Protein AF-A0A2W2EKW5-F1 (afdb_monomer)

Foldseek 3Di:
DDDDPPPPVVLVVVQVLCVVLVHDSPDDPVNSVVSVVVVVVCVVCVVVVVVVVVVVVVVVVVVVVVVVVVVVVVVVVVVVVVLVVLLVVLLQLVLDAPVCSVVLSVVCVVPVVVSSVSSVPRHRDPPNPPVPPPPDDDDDDDDDDPPQPPVRCCVVPVDPPPDDD

Solvent-accessible surface area (backbone atoms only — not comparable to full-atom values): 10055 Å² total; per-residue (Å²): 141,89,76,81,87,64,65,63,64,57,54,52,50,54,50,52,53,29,54,75,71,71,45,58,94,83,62,48,72,67,55,52,52,51,52,51,51,51,50,49,55,51,58,70,46,42,63,59,53,51,52,51,53,50,52,53,50,50,51,51,50,52,50,51,51,51,52,51,49,53,51,51,53,51,50,53,50,54,52,51,52,50,55,49,51,56,51,53,50,35,39,74,39,31,50,46,56,80,91,47,45,65,64,49,52,62,42,29,79,76,38,49,69,64,41,51,53,52,60,67,69,42,68,69,36,91,59,81,73,64,78,77,71,84,80,81,86,86,85,85,78,97,72,83,75,96,57,76,47,76,65,54,47,45,73,75,66,54,73,80,80,83,76,83,136

Structure (mmCIF, N/CA/C/O backbone):
data_AF-A0A2W2EKW5-F1
#
_entry.id   AF-A0A2W2EKW5-F1
#
loop_
_atom_site.group_PDB
_atom_site.id
_atom_site.type_symbol
_atom_site.label_atom_id
_atom_site.label_alt_id
_atom_site.label_comp_id
_atom_site.label_asym_id
_atom_site.label_entity_id
_atom_site.label_seq_id
_atom_site.pdbx_PDB_ins_code
_atom_site.Cartn_x
_atom_site.Cartn_y
_atom_site.Cartn_z
_atom_site.occupancy
_atom_site.B_iso_or_equiv
_atom_site.auth_seq_id
_atom_site.auth_comp_id
_atom_site.auth_asym_id
_atom_site.auth_atom_id
_atom_site.pdbx_PDB_model_num
ATOM 1 N N . PRO A 1 1 ? -61.454 -16.534 56.388 1.00 42.25 1 PRO A N 1
ATOM 2 C CA . PRO A 1 1 ? -60.251 -17.014 55.675 1.00 42.25 1 PRO A CA 1
ATOM 3 C C . PRO A 1 1 ? -59.702 -15.908 54.760 1.00 42.25 1 PRO A C 1
ATOM 5 O O . PRO A 1 1 ? -60.054 -15.842 53.590 1.00 42.25 1 PRO A O 1
ATOM 8 N N . ASN A 1 2 ? -58.911 -15.001 55.334 1.00 42.44 2 ASN A N 1
ATOM 9 C CA . ASN A 1 2 ? -58.123 -14.016 54.594 1.00 42.44 2 ASN A CA 1
ATOM 10 C C . ASN A 1 2 ? -56.664 -14.425 54.769 1.00 42.44 2 ASN A C 1
ATOM 12 O O . ASN A 1 2 ? -56.048 -14.063 55.764 1.00 42.44 2 ASN A O 1
ATOM 16 N N . THR A 1 3 ? -56.161 -15.255 53.861 1.00 44.16 3 THR A N 1
ATOM 17 C CA . THR A 1 3 ? -54.727 -15.517 53.730 1.00 44.16 3 THR A CA 1
ATOM 18 C C . THR A 1 3 ? -54.184 -14.602 52.649 1.00 44.16 3 THR A C 1
ATOM 20 O O . THR A 1 3 ? -54.764 -14.463 51.569 1.00 44.16 3 THR A O 1
ATOM 23 N N . GLU A 1 4 ? -53.121 -13.915 53.023 1.00 51.19 4 GLU A N 1
ATOM 24 C CA . GLU A 1 4 ? -52.493 -12.798 52.348 1.00 51.19 4 GLU A CA 1
ATOM 25 C C . GLU A 1 4 ? -52.085 -13.153 50.918 1.00 51.19 4 GLU A C 1
ATOM 27 O O . GLU A 1 4 ? -51.305 -14.062 50.667 1.00 51.19 4 GLU A O 1
ATOM 32 N N . LYS A 1 5 ? -52.613 -12.395 49.955 1.00 51.56 5 LYS A N 1
ATOM 33 C CA . LYS A 1 5 ? -52.242 -12.479 48.534 1.00 51.56 5 LYS A CA 1
ATOM 34 C C . LYS A 1 5 ? -51.082 -11.526 48.185 1.00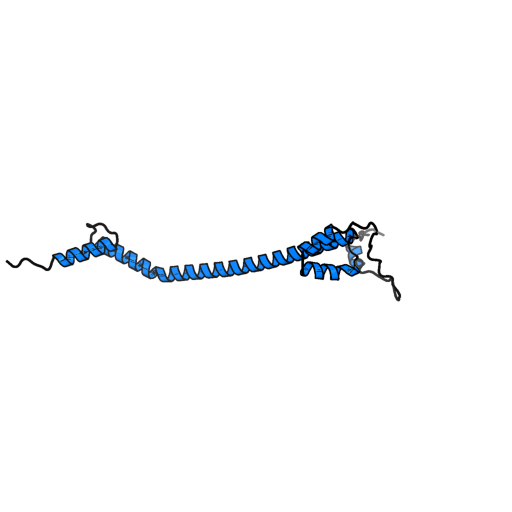 51.56 5 LYS A C 1
ATOM 36 O O . LYS A 1 5 ? -50.875 -11.221 47.017 1.00 51.56 5 LYS A O 1
ATOM 41 N N . GLY A 1 6 ? -50.391 -10.991 49.196 1.00 52.59 6 GLY A N 1
ATOM 42 C CA . GLY A 1 6 ? -49.397 -9.919 49.055 1.00 52.59 6 GLY A CA 1
ATOM 43 C C . GLY A 1 6 ? -47.936 -10.344 49.226 1.00 52.59 6 GLY A C 1
ATOM 44 O O . GLY A 1 6 ? -47.058 -9.646 48.730 1.00 52.59 6 GLY A O 1
ATOM 45 N N . GLU A 1 7 ? -47.655 -11.472 49.885 1.00 51.94 7 GLU A N 1
ATOM 46 C CA . GLU A 1 7 ? -46.269 -11.902 50.148 1.00 51.94 7 GLU A CA 1
ATOM 47 C C . GLU A 1 7 ? -45.594 -12.548 48.927 1.00 51.94 7 GLU A C 1
ATOM 49 O O . GLU A 1 7 ? -44.379 -12.446 48.758 1.00 51.94 7 GLU A O 1
ATOM 54 N N . ASP A 1 8 ? -46.375 -13.144 48.025 1.00 60.41 8 ASP A N 1
ATOM 55 C CA . ASP A 1 8 ? -45.844 -13.934 46.906 1.00 60.41 8 ASP A CA 1
ATOM 56 C C . ASP A 1 8 ? -45.148 -13.061 45.844 1.00 60.41 8 ASP A C 1
ATOM 58 O O . ASP A 1 8 ? -44.089 -13.404 45.324 1.00 60.41 8 ASP A O 1
ATOM 62 N N . THR A 1 9 ? -45.686 -11.867 45.572 1.00 65.56 9 THR A N 1
ATOM 63 C CA . THR A 1 9 ? -45.174 -10.982 44.511 1.00 65.56 9 THR A CA 1
ATOM 64 C C . THR A 1 9 ? -43.840 -10.317 44.847 1.00 65.56 9 THR A C 1
ATOM 66 O O . THR A 1 9 ? -43.055 -10.015 43.948 1.00 65.56 9 THR A O 1
ATOM 69 N N . LEU A 1 10 ? -43.576 -10.063 46.134 1.00 66.12 10 LEU A N 1
ATOM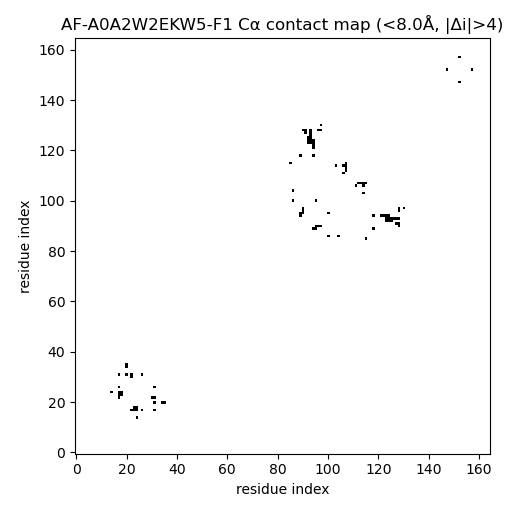 70 C CA . LEU A 1 10 ? -42.312 -9.470 46.587 1.00 66.12 10 LEU A CA 1
ATOM 71 C C . LEU A 1 10 ? -41.190 -10.515 46.599 1.00 66.12 10 LEU A C 1
ATOM 73 O O . LEU A 1 10 ? -40.060 -10.207 46.221 1.00 66.12 10 LEU A O 1
ATOM 77 N N . SER A 1 11 ? -41.521 -11.757 46.955 1.00 68.88 11 SER A N 1
ATOM 78 C CA . SER A 1 11 ? -40.595 -12.891 46.925 1.00 68.88 11 SER A CA 1
ATOM 79 C C . SER A 1 11 ? -40.162 -13.244 45.498 1.00 68.88 11 SER A C 1
ATOM 81 O O . SER A 1 11 ? -38.969 -13.433 45.259 1.00 68.88 11 SER A O 1
ATOM 83 N N . THR A 1 12 ? -41.086 -13.240 44.527 1.00 74.69 12 THR A N 1
ATOM 84 C CA . THR A 1 12 ? -40.747 -13.447 43.105 1.00 74.69 12 THR A CA 1
ATOM 85 C C . THR A 1 12 ? -39.885 -12.322 42.540 1.00 74.69 12 THR A C 1
ATOM 87 O O . THR A 1 12 ? -38.903 -12.590 41.857 1.00 74.69 12 THR A O 1
ATOM 90 N N . LEU A 1 13 ? -40.182 -11.062 42.885 1.00 75.44 13 LEU A N 1
ATOM 91 C CA . LEU A 1 13 ? -39.392 -9.918 42.423 1.00 75.44 13 LEU A CA 1
ATOM 92 C C . LEU A 1 13 ? -37.946 -9.972 42.949 1.00 75.44 13 LEU A C 1
ATOM 94 O O . LEU A 1 13 ? -37.010 -9.637 42.227 1.00 75.44 13 LEU A O 1
ATOM 98 N N . ASN A 1 14 ? -37.749 -10.410 44.195 1.00 79.94 14 ASN A N 1
ATOM 99 C CA . ASN A 1 14 ? -36.419 -10.539 44.793 1.00 79.94 14 ASN A CA 1
ATOM 100 C C . ASN A 1 14 ? -35.621 -11.704 44.159 1.00 79.94 14 ASN A C 1
ATOM 102 O O . ASN A 1 14 ? -34.430 -11.558 43.882 1.00 79.94 14 ASN A O 1
ATOM 106 N N . ALA A 1 15 ? -36.282 -12.823 43.839 1.00 84.56 15 ALA A N 1
ATOM 107 C CA . ALA A 1 15 ? -35.669 -13.928 43.098 1.00 84.56 15 ALA A CA 1
ATOM 108 C C . ALA A 1 15 ? -35.248 -13.516 41.672 1.00 84.56 15 ALA A C 1
ATOM 110 O O . ALA A 1 15 ? -34.122 -13.798 41.258 1.00 84.56 15 ALA A O 1
ATOM 111 N N . ASP A 1 16 ? -36.100 -12.776 40.956 1.00 86.94 16 ASP A N 1
ATOM 112 C CA . ASP A 1 16 ? -35.808 -12.285 39.604 1.00 86.94 16 ASP A CA 1
ATOM 113 C C . ASP A 1 16 ? -34.614 -11.318 39.585 1.00 86.94 16 ASP A C 1
ATOM 115 O O . ASP A 1 16 ? -33.745 -11.412 38.716 1.00 86.94 16 ASP A O 1
ATOM 119 N N . VAL A 1 17 ? -34.525 -10.411 40.566 1.00 87.44 17 VAL A N 1
ATOM 120 C CA . VAL A 1 17 ? -33.389 -9.483 40.701 1.00 87.44 17 VAL A CA 1
ATOM 121 C C . VAL A 1 17 ? -32.088 -10.244 40.969 1.00 87.44 17 VAL A C 1
ATOM 123 O O . VAL A 1 17 ? -31.066 -9.940 40.354 1.00 87.44 17 VAL A O 1
ATOM 126 N N . ARG A 1 18 ? -32.109 -11.265 41.834 1.00 89.25 18 ARG A N 1
ATOM 127 C CA . ARG A 1 18 ? -30.937 -12.118 42.094 1.00 89.25 18 ARG A CA 1
ATOM 128 C C . ARG A 1 18 ? -30.492 -12.877 40.849 1.00 89.25 18 ARG A C 1
ATOM 130 O O . ARG A 1 18 ? -29.308 -12.838 40.518 1.00 89.25 18 ARG A O 1
ATOM 137 N N . ALA A 1 19 ? -31.432 -13.471 40.118 1.00 91.06 19 ALA A N 1
ATOM 138 C CA . ALA A 1 19 ? -31.149 -14.163 38.865 1.00 91.06 19 ALA A CA 1
ATOM 139 C C . ALA A 1 19 ? -30.545 -13.220 37.808 1.00 91.06 19 ALA A C 1
ATOM 141 O O . ALA A 1 19 ? -29.560 -13.571 37.159 1.00 91.06 19 ALA A O 1
ATOM 142 N N . GLN A 1 20 ? -31.071 -11.996 37.675 1.00 89.88 20 GLN A N 1
ATOM 143 C CA . GLN A 1 20 ? -30.525 -10.986 36.759 1.00 89.88 20 GLN A CA 1
ATOM 144 C C . GLN A 1 20 ? -29.120 -10.510 37.148 1.00 89.88 20 GLN A C 1
ATOM 146 O O . GLN A 1 20 ? -28.320 -10.183 36.273 1.00 89.88 20 GLN A O 1
ATOM 151 N N . LEU A 1 21 ? -28.801 -10.492 38.443 1.00 90.19 21 LEU A N 1
ATOM 152 C CA . LEU A 1 21 ? -27.463 -10.181 38.953 1.00 90.19 21 LEU A CA 1
ATOM 153 C C . LEU A 1 21 ? -26.507 -11.388 38.909 1.00 90.19 21 LEU A C 1
ATOM 155 O O . LEU A 1 21 ? -25.333 -11.238 39.245 1.00 90.19 21 LEU A O 1
ATOM 159 N N . GLY A 1 22 ? -26.983 -12.571 38.498 1.00 93.31 22 GLY A N 1
ATOM 160 C CA . GLY A 1 22 ? -26.205 -13.812 38.494 1.00 93.31 22 GLY A CA 1
ATOM 161 C C . GLY A 1 22 ? -25.874 -14.336 39.896 1.00 93.31 22 GLY A C 1
ATOM 162 O O . GLY A 1 22 ? -24.888 -15.053 40.065 1.00 93.31 22 GLY A O 1
ATOM 163 N N . LEU A 1 23 ? -26.659 -13.949 40.904 1.00 93.25 23 LEU A N 1
ATOM 164 C CA . LEU A 1 23 ? -26.503 -14.378 42.291 1.00 93.25 23 LEU A CA 1
ATOM 165 C C . LEU A 1 23 ? -27.261 -15.686 42.551 1.00 93.25 23 LEU A C 1
ATOM 167 O O . LEU A 1 23 ? -28.224 -16.011 41.857 1.00 93.25 23 LEU A O 1
ATOM 171 N N . ALA A 1 24 ? -26.826 -16.432 43.568 1.00 92.31 24 ALA A N 1
ATOM 172 C CA . ALA A 1 24 ? -27.502 -17.652 44.002 1.00 92.31 24 ALA A CA 1
ATOM 173 C C . ALA A 1 24 ? -28.921 -17.365 44.537 1.00 92.31 24 ALA A C 1
ATOM 175 O O . ALA A 1 24 ? -29.200 -16.273 45.040 1.00 92.31 24 ALA A O 1
ATOM 176 N N . GLU A 1 25 ? -29.817 -18.355 44.458 1.00 87.06 25 GLU A N 1
ATOM 177 C CA . GLU A 1 25 ? -31.207 -18.226 44.928 1.00 87.06 25 GLU A CA 1
ATOM 178 C C . GLU A 1 25 ? -31.321 -18.003 46.444 1.00 87.06 25 GLU A C 1
ATOM 180 O O . GLU A 1 25 ? -32.345 -17.514 46.906 1.00 87.06 25 GLU A O 1
ATOM 185 N N . ASP A 1 26 ? -30.289 -18.306 47.225 1.00 87.00 26 ASP A N 1
ATOM 186 C CA . ASP A 1 26 ? -30.213 -18.077 48.671 1.00 87.00 26 ASP A CA 1
ATOM 187 C C . ASP A 1 26 ? -29.346 -16.862 49.049 1.00 87.00 26 ASP A C 1
ATOM 189 O O . ASP A 1 26 ? -29.097 -16.629 50.232 1.00 87.00 26 ASP A O 1
ATOM 193 N N . ALA A 1 27 ? -28.901 -16.069 48.065 1.00 88.56 27 ALA A N 1
ATOM 194 C CA . ALA A 1 27 ? -28.135 -14.854 48.319 1.00 88.56 27 ALA A CA 1
ATOM 195 C C . ALA A 1 27 ? -28.946 -13.858 49.166 1.00 88.56 27 ALA A C 1
ATOM 197 O O . ALA A 1 27 ? -30.113 -13.577 48.880 1.00 88.56 27 ALA A O 1
ATOM 198 N N . ASP A 1 28 ? -28.310 -13.316 50.203 1.00 89.38 28 ASP A N 1
ATOM 199 C CA . ASP A 1 28 ? -28.931 -12.354 51.106 1.00 89.38 28 ASP A CA 1
ATOM 200 C C . ASP A 1 28 ? -28.999 -10.939 50.500 1.00 89.38 28 ASP A C 1
ATOM 202 O O . ASP A 1 28 ? -28.369 -10.616 49.486 1.00 89.38 28 ASP A O 1
ATOM 206 N N . ASP A 1 29 ? -29.773 -10.060 51.139 1.00 87.50 29 ASP A N 1
ATOM 207 C CA . ASP A 1 29 ? -29.927 -8.671 50.690 1.00 87.50 29 ASP A CA 1
ATOM 208 C C . ASP A 1 29 ? -28.582 -7.915 50.677 1.00 87.50 29 ASP A C 1
ATOM 210 O O . ASP A 1 29 ? -28.385 -6.996 49.877 1.00 87.50 29 ASP A O 1
ATOM 214 N N . ALA A 1 30 ? -27.624 -8.315 51.523 1.00 91.31 30 ALA A N 1
ATOM 215 C CA . ALA A 1 30 ? -26.284 -7.737 51.540 1.00 91.31 30 ALA A CA 1
ATOM 216 C C . ALA A 1 30 ? -25.501 -8.084 50.261 1.00 91.31 30 ALA A C 1
ATOM 218 O O . ALA A 1 30 ? -24.867 -7.201 49.675 1.00 91.31 30 ALA A O 1
ATOM 219 N N . ALA A 1 31 ? -25.589 -9.327 49.780 1.00 91.38 31 ALA A N 1
ATOM 220 C CA . ALA A 1 31 ? -25.008 -9.762 48.515 1.00 91.38 31 ALA A CA 1
ATOM 221 C C . ALA A 1 31 ? -25.654 -9.054 47.312 1.00 91.38 31 ALA A C 1
ATOM 223 O O . ALA A 1 31 ? -24.945 -8.622 46.399 1.00 91.38 31 ALA A O 1
ATOM 224 N N . VAL A 1 32 ? -26.978 -8.858 47.333 1.00 90.19 32 VAL A N 1
ATOM 225 C CA . VAL A 1 32 ? -27.705 -8.101 46.295 1.00 90.19 32 VAL A CA 1
ATOM 226 C C . VAL A 1 32 ? -27.241 -6.644 46.242 1.00 90.19 32 VAL A C 1
ATOM 228 O O . VAL A 1 32 ? -26.919 -6.131 45.167 1.00 90.19 32 VAL A O 1
ATOM 231 N N . LEU A 1 33 ? -27.141 -5.974 47.393 1.00 92.44 33 LEU A N 1
ATOM 232 C CA . LEU A 1 33 ? -26.649 -4.595 47.470 1.00 92.44 33 LEU A CA 1
ATOM 233 C C . LEU A 1 33 ? -25.186 -4.476 47.027 1.00 92.44 33 LEU A C 1
ATOM 235 O O . LEU A 1 33 ? -24.837 -3.519 46.334 1.00 92.44 33 LEU A O 1
ATOM 239 N N . ALA A 1 34 ? -24.340 -5.449 47.373 1.00 92.75 34 ALA A N 1
ATOM 240 C CA . ALA A 1 34 ? -22.952 -5.489 46.924 1.00 92.75 34 ALA A CA 1
ATOM 241 C C . ALA A 1 34 ? -22.848 -5.644 45.396 1.00 92.75 34 ALA A C 1
ATOM 243 O O . ALA A 1 34 ? -22.069 -4.931 44.758 1.00 92.75 34 ALA A O 1
ATOM 244 N N . ALA A 1 35 ? -23.666 -6.509 44.788 1.00 92.31 35 ALA A N 1
ATOM 245 C CA . ALA A 1 35 ? -23.714 -6.683 43.337 1.00 92.31 35 ALA A CA 1
ATOM 246 C C . ALA A 1 35 ? -24.212 -5.417 42.620 1.00 92.31 35 ALA A C 1
ATOM 248 O O . ALA A 1 35 ? -23.605 -4.985 41.638 1.00 92.31 35 ALA A O 1
ATOM 249 N N . LEU A 1 36 ? -25.255 -4.763 43.145 1.00 92.38 36 LEU A N 1
ATOM 250 C CA . LEU A 1 36 ? -25.749 -3.483 42.626 1.00 92.38 36 LEU A CA 1
ATOM 251 C C . LEU A 1 36 ? -24.703 -2.367 42.743 1.00 92.38 36 LEU A C 1
ATOM 253 O O . LEU A 1 36 ? -24.525 -1.589 41.805 1.00 92.38 36 LEU A O 1
ATOM 257 N N . ALA A 1 37 ? -23.974 -2.299 43.861 1.00 93.62 37 ALA A N 1
ATOM 258 C CA . ALA A 1 37 ? -22.868 -1.359 44.033 1.00 93.62 37 ALA A CA 1
ATOM 259 C C . ALA A 1 37 ? -21.734 -1.621 43.025 1.00 93.62 37 ALA A C 1
ATOM 261 O O . ALA A 1 37 ? -21.185 -0.675 42.450 1.00 93.62 37 ALA A O 1
ATOM 262 N N . GLY A 1 38 ? -21.428 -2.893 42.750 1.00 91.44 38 GLY A N 1
ATOM 263 C CA . GLY A 1 38 ? -20.492 -3.300 41.702 1.00 91.44 38 GLY A CA 1
ATOM 264 C C . GLY A 1 38 ? -20.941 -2.851 40.310 1.00 91.44 38 GLY A C 1
ATOM 265 O O . GLY A 1 38 ? -20.164 -2.231 39.581 1.00 91.44 38 GLY A O 1
ATOM 266 N N . LEU A 1 39 ? -22.215 -3.072 39.971 1.00 91.81 39 LEU A N 1
ATOM 267 C CA . LEU A 1 39 ? -22.800 -2.657 38.693 1.00 91.81 39 LEU A CA 1
ATOM 268 C C . LEU A 1 39 ? -22.780 -1.136 38.522 1.00 91.81 39 LEU A C 1
ATOM 270 O O . LEU A 1 39 ? -22.407 -0.637 37.462 1.00 91.81 39 LEU A O 1
ATOM 274 N N . LYS A 1 40 ? -23.129 -0.393 39.579 1.00 92.44 40 LYS A N 1
ATOM 275 C CA . LYS A 1 40 ? -23.063 1.071 39.594 1.00 92.44 40 LYS A CA 1
ATOM 276 C C . LYS A 1 40 ? -21.636 1.560 39.352 1.00 92.44 40 LYS A C 1
ATOM 278 O O . LYS A 1 40 ? -21.422 2.390 38.477 1.00 92.44 40 LYS A O 1
ATOM 283 N N . THR A 1 41 ? -20.660 0.990 40.056 1.00 92.12 41 THR A N 1
ATOM 284 C CA . THR A 1 41 ? -19.239 1.324 39.872 1.00 92.12 41 THR A CA 1
ATOM 285 C C . THR A 1 41 ? -18.782 1.045 38.435 1.00 92.12 41 THR A C 1
ATOM 287 O O . THR A 1 41 ? -18.072 1.845 37.825 1.00 92.12 41 THR A O 1
ATOM 290 N N . GLN A 1 42 ? -19.214 -0.075 37.851 1.00 85.81 42 GLN A N 1
ATOM 291 C CA . GLN A 1 42 ? -18.888 -0.425 36.470 1.00 85.81 42 GLN A CA 1
ATOM 292 C C . GLN A 1 42 ? -19.551 0.521 35.459 1.00 85.81 42 GLN A C 1
ATOM 294 O O . GLN A 1 42 ? -18.902 0.915 34.488 1.00 85.81 42 GLN A O 1
ATOM 299 N N . ALA A 1 43 ? -20.807 0.905 35.696 1.00 89.81 43 ALA A N 1
ATOM 300 C CA . ALA A 1 43 ? -21.545 1.852 34.869 1.00 89.81 43 ALA A CA 1
ATOM 301 C C . ALA A 1 43 ? -20.923 3.255 34.915 1.00 89.81 43 ALA A C 1
ATOM 303 O O . ALA A 1 43 ? -20.783 3.891 33.875 1.00 89.81 43 ALA A O 1
ATOM 304 N N . GLU A 1 44 ? -20.475 3.710 36.085 1.00 91.56 44 GLU A N 1
ATOM 305 C CA . GLU A 1 44 ? -19.774 4.990 36.247 1.00 91.56 44 GLU A CA 1
ATOM 306 C C . GLU A 1 44 ? -18.401 4.990 35.553 1.00 91.56 44 GLU A C 1
ATOM 308 O O . GLU A 1 44 ? -17.989 6.001 34.986 1.00 91.56 44 GLU A O 1
ATOM 313 N N . ALA A 1 45 ? -17.708 3.847 35.519 1.00 88.00 45 ALA A N 1
ATOM 314 C CA . ALA A 1 45 ? -16.430 3.703 34.821 1.00 88.00 45 ALA A CA 1
ATOM 315 C C . ALA A 1 45 ? -16.566 3.496 33.296 1.00 88.00 45 ALA A C 1
ATOM 317 O O . ALA A 1 45 ? -15.591 3.682 32.561 1.00 88.00 45 ALA A O 1
ATOM 318 N N . ALA A 1 46 ? -17.737 3.086 32.797 1.00 87.38 46 ALA A N 1
ATOM 319 C CA . ALA A 1 46 ? -17.933 2.735 31.390 1.00 87.38 46 ALA A CA 1
ATOM 320 C C . ALA A 1 46 ? -17.678 3.904 30.412 1.00 87.38 46 ALA A C 1
ATOM 322 O O . ALA A 1 46 ? -16.948 3.683 29.444 1.00 87.38 46 ALA A O 1
ATOM 323 N N . PRO A 1 47 ? -18.159 5.145 30.648 1.00 87.50 47 PRO A N 1
ATOM 324 C CA . PRO A 1 47 ? -17.882 6.278 29.763 1.00 87.50 47 PRO A CA 1
ATOM 325 C C . PRO A 1 47 ? -16.385 6.555 29.597 1.00 87.50 47 PRO A C 1
ATOM 327 O O . PRO A 1 47 ? -15.916 6.762 28.480 1.00 87.50 47 PRO A O 1
ATOM 330 N N . ALA A 1 48 ? -15.617 6.491 30.690 1.00 88.19 48 ALA A N 1
ATOM 331 C CA . ALA A 1 48 ? -14.171 6.697 30.657 1.00 88.19 48 ALA A CA 1
ATOM 332 C C . ALA A 1 48 ? -13.453 5.587 29.871 1.00 88.19 48 ALA A C 1
ATOM 334 O O . ALA A 1 48 ? -12.552 5.872 29.085 1.00 88.19 48 ALA A O 1
ATOM 335 N N . LYS A 1 49 ? -13.883 4.327 30.025 1.00 87.06 49 LYS A N 1
ATOM 336 C CA . LYS A 1 49 ? -13.340 3.194 29.256 1.00 87.06 49 LYS A CA 1
ATOM 337 C C . LYS A 1 49 ? -13.641 3.313 27.762 1.00 87.06 49 LYS A C 1
ATOM 339 O O . LYS A 1 49 ? -12.760 3.052 26.949 1.00 87.06 49 LYS A O 1
ATOM 344 N N . VAL A 1 50 ? -14.856 3.727 27.402 1.00 88.50 50 VAL A N 1
ATOM 345 C CA . VAL A 1 50 ? -15.246 3.944 26.000 1.00 88.50 50 VAL A CA 1
ATOM 346 C C . VAL A 1 50 ? -14.450 5.098 25.391 1.00 88.50 50 VAL A C 1
ATOM 348 O O . VAL A 1 50 ? -13.928 4.955 24.289 1.00 88.50 50 VAL A O 1
ATOM 351 N N . ALA A 1 51 ? -14.285 6.207 26.117 1.00 89.38 51 ALA A N 1
ATOM 352 C CA . ALA A 1 51 ? -13.477 7.337 25.664 1.00 89.38 51 ALA A CA 1
ATOM 353 C C . ALA A 1 51 ? -11.999 6.955 25.469 1.00 89.38 51 ALA A C 1
ATOM 355 O O . ALA A 1 51 ? -11.407 7.295 24.447 1.00 89.38 51 ALA A O 1
ATOM 356 N N . ALA A 1 52 ? -11.417 6.197 26.404 1.00 89.31 52 ALA A N 1
ATOM 357 C CA . ALA A 1 52 ? -10.046 5.704 26.285 1.00 89.31 52 ALA A CA 1
ATOM 358 C C . ALA A 1 52 ? -9.872 4.750 25.090 1.00 89.31 52 ALA A C 1
ATOM 360 O O . ALA A 1 52 ? -8.898 4.859 24.350 1.00 89.31 52 ALA A O 1
ATOM 361 N N . ALA A 1 53 ? -10.832 3.848 24.861 1.00 87.50 53 ALA A N 1
ATOM 362 C CA . ALA A 1 53 ? -10.810 2.943 23.714 1.00 87.50 53 ALA A CA 1
ATOM 363 C C . ALA A 1 53 ? -10.951 3.689 22.376 1.00 87.50 53 ALA A C 1
ATOM 365 O O . ALA A 1 53 ? -10.289 3.331 21.400 1.00 87.50 53 ALA A O 1
ATOM 366 N N . ALA A 1 54 ? -11.781 4.735 22.327 1.00 90.25 54 ALA A N 1
ATOM 367 C CA . ALA A 1 54 ? -11.911 5.593 21.154 1.00 90.25 54 ALA A CA 1
ATOM 368 C C . ALA A 1 54 ? -10.600 6.339 20.860 1.00 90.25 54 ALA A C 1
ATOM 370 O O . ALA A 1 54 ? -10.109 6.269 19.737 1.00 90.25 54 ALA A O 1
ATOM 371 N N . ALA A 1 55 ? -9.982 6.948 21.878 1.00 91.31 55 ALA A N 1
ATOM 372 C CA . ALA A 1 55 ? -8.699 7.636 21.735 1.00 91.31 55 ALA A CA 1
ATOM 373 C C . ALA A 1 55 ? -7.586 6.695 21.239 1.00 91.31 55 ALA A C 1
ATOM 375 O O . ALA A 1 55 ? -6.893 7.021 20.279 1.00 91.31 55 ALA A O 1
ATOM 376 N N . ALA A 1 56 ? -7.471 5.496 21.823 1.00 92.19 56 ALA A N 1
ATOM 377 C CA . ALA A 1 56 ? -6.511 4.486 21.372 1.00 92.19 56 ALA A CA 1
ATOM 378 C C . ALA A 1 56 ? -6.781 4.027 19.926 1.00 92.19 56 ALA A C 1
ATOM 380 O O . ALA A 1 56 ? -5.854 3.801 19.150 1.00 92.19 56 ALA A O 1
ATOM 381 N N . SER A 1 57 ? -8.055 3.912 19.539 1.00 90.44 57 SER A N 1
ATOM 382 C CA . SER A 1 57 ? -8.431 3.562 18.164 1.00 90.44 57 SER A CA 1
ATOM 383 C C . SER A 1 57 ? -8.050 4.658 17.170 1.00 90.44 57 SER A C 1
ATOM 385 O O . SER A 1 57 ? -7.634 4.352 16.053 1.00 90.44 57 SER A O 1
ATOM 387 N N . ASP A 1 58 ? -8.193 5.925 17.548 1.00 94.31 58 ASP A N 1
ATOM 388 C CA . ASP A 1 58 ? -7.844 7.051 16.685 1.00 94.31 58 ASP A CA 1
ATOM 389 C C . ASP A 1 58 ? -6.326 7.222 16.555 1.00 94.31 58 ASP A C 1
ATOM 391 O O . ASP A 1 58 ? -5.840 7.458 15.448 1.00 94.31 58 ASP A O 1
ATOM 395 N N . GLU A 1 59 ? -5.569 6.985 17.628 1.00 93.75 59 GLU A N 1
ATOM 396 C CA . GLU A 1 59 ? -4.106 6.894 17.575 1.00 93.75 59 GLU A CA 1
ATOM 397 C C . GLU A 1 59 ? -3.652 5.762 16.642 1.00 93.75 59 GLU A C 1
ATOM 399 O O . GLU A 1 59 ? -2.819 5.976 15.761 1.00 93.75 59 GLU A O 1
ATOM 404 N N . MET A 1 60 ? -4.271 4.579 16.742 1.00 94.75 60 MET A N 1
ATOM 405 C CA . MET A 1 60 ? -3.956 3.457 15.855 1.00 94.75 60 MET A CA 1
ATOM 406 C C . MET A 1 60 ? -4.248 3.784 14.384 1.00 94.75 60 ME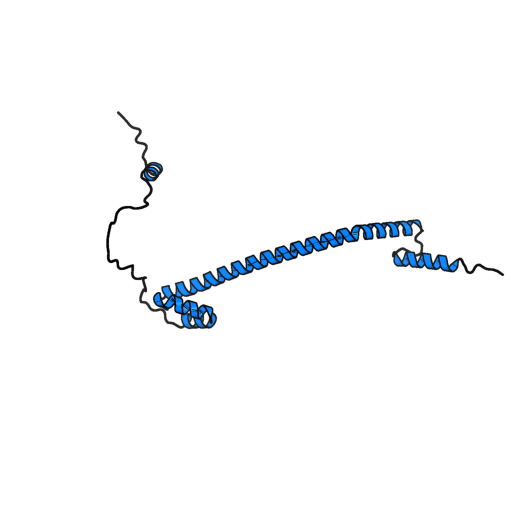T A C 1
ATOM 408 O O . MET A 1 60 ? -3.461 3.437 13.506 1.00 94.75 60 MET A O 1
ATOM 412 N N . LYS A 1 61 ? -5.356 4.474 14.085 1.00 93.38 61 LYS A N 1
ATOM 413 C CA . LYS A 1 61 ? -5.662 4.919 12.714 1.00 93.38 61 LYS A CA 1
ATOM 414 C C . LYS A 1 61 ? -4.651 5.943 12.206 1.00 93.38 61 LYS A C 1
ATOM 416 O O . LYS A 1 61 ? -4.255 5.858 11.045 1.00 93.38 61 LYS A O 1
ATOM 421 N N . ALA A 1 62 ? -4.249 6.896 13.047 1.00 95.00 62 ALA A N 1
ATOM 422 C CA . ALA A 1 62 ? -3.242 7.890 12.690 1.00 95.00 62 ALA A CA 1
ATOM 423 C C . ALA A 1 62 ? -1.906 7.213 12.353 1.00 95.00 62 ALA A C 1
ATOM 425 O O . ALA A 1 62 ? -1.306 7.508 11.320 1.00 95.00 62 ALA A O 1
ATOM 426 N N . GLU A 1 63 ? -1.503 6.236 13.163 1.00 94.88 63 GLU A N 1
ATOM 427 C CA . GLU A 1 63 ? -0.277 5.471 12.957 1.00 94.88 63 GLU A CA 1
ATOM 428 C C . GLU A 1 63 ? -0.336 4.593 11.698 1.00 94.88 63 GLU A C 1
ATOM 430 O O . GLU A 1 63 ? 0.608 4.569 10.909 1.00 94.88 63 GLU A O 1
ATOM 435 N N . ILE A 1 64 ? -1.473 3.936 11.436 1.00 95.50 64 ILE A N 1
ATOM 436 C CA . ILE A 1 64 ? -1.702 3.212 10.174 1.00 95.50 64 ILE A CA 1
ATOM 437 C C . ILE A 1 64 ? -1.585 4.163 8.979 1.00 95.50 64 ILE A C 1
ATOM 439 O O . ILE A 1 64 ? -0.973 3.805 7.970 1.00 95.50 64 ILE A O 1
ATOM 443 N N . GLY A 1 65 ? -2.152 5.368 9.080 1.00 95.56 65 GLY A N 1
ATOM 444 C CA . GLY A 1 65 ? -2.044 6.397 8.048 1.00 95.56 65 GLY A CA 1
ATOM 445 C C . GLY A 1 65 ? -0.592 6.799 7.787 1.00 95.56 65 GLY A C 1
ATOM 446 O O . GLY A 1 65 ? -0.157 6.794 6.635 1.00 95.56 65 GLY A O 1
ATOM 447 N N . ARG A 1 66 ? 0.173 7.063 8.854 1.00 96.75 66 ARG A N 1
ATOM 448 C CA . ARG A 1 66 ? 1.602 7.400 8.789 1.00 96.75 66 ARG A CA 1
ATOM 449 C C . ARG A 1 66 ? 2.413 6.293 8.112 1.00 96.75 66 ARG A C 1
ATOM 451 O O . ARG A 1 66 ? 3.074 6.548 7.109 1.00 96.75 66 ARG A O 1
ATOM 458 N N . LEU A 1 67 ? 2.305 5.058 8.607 1.00 96.00 67 LEU A N 1
ATOM 459 C CA . LEU A 1 67 ? 3.031 3.901 8.071 1.00 96.00 67 LEU A CA 1
ATOM 460 C C . LEU A 1 67 ? 2.658 3.599 6.615 1.00 96.00 67 LEU A C 1
ATOM 462 O O . LEU A 1 67 ? 3.511 3.210 5.820 1.00 96.00 67 LEU A O 1
ATOM 466 N N . SER A 1 68 ? 1.391 3.792 6.245 1.00 93.25 68 SER A N 1
ATOM 467 C CA . SER A 1 68 ? 0.948 3.621 4.857 1.00 93.25 68 SER A CA 1
ATOM 468 C C . SER A 1 68 ? 1.569 4.667 3.929 1.00 93.25 68 SER A C 1
ATOM 470 O O . SER A 1 68 ? 1.940 4.330 2.805 1.00 93.25 68 SER A O 1
ATOM 472 N N . GLY A 1 69 ? 1.711 5.911 4.399 1.00 94.88 69 GLY A N 1
ATOM 473 C CA . GLY A 1 69 ? 2.411 6.977 3.682 1.00 94.88 69 GLY A CA 1
ATOM 474 C C . GLY A 1 69 ? 3.887 6.646 3.461 1.00 94.88 69 GLY A C 1
ATOM 475 O O . GLY A 1 69 ? 4.345 6.625 2.321 1.00 94.88 69 GLY A O 1
ATOM 476 N N . GLU A 1 70 ? 4.600 6.272 4.524 1.00 95.00 70 GLU A N 1
ATOM 477 C CA . GLU A 1 70 ? 6.014 5.876 4.441 1.00 95.00 70 GLU A CA 1
ATOM 478 C C . GLU A 1 70 ? 6.223 4.680 3.506 1.00 95.00 70 GLU A C 1
ATOM 480 O O . GLU A 1 70 ? 7.144 4.662 2.689 1.00 95.00 70 GLU A O 1
ATOM 485 N N . LEU A 1 71 ? 5.331 3.687 3.557 1.00 93.88 71 LEU A N 1
ATOM 486 C CA . LEU A 1 71 ? 5.398 2.542 2.655 1.00 93.88 71 LEU A CA 1
ATOM 487 C C . LEU A 1 71 ? 5.191 2.950 1.189 1.00 93.88 71 LEU A C 1
ATOM 489 O O . LEU A 1 71 ? 5.831 2.381 0.301 1.00 93.88 71 LEU A O 1
ATOM 493 N N . ALA A 1 72 ? 4.304 3.910 0.917 1.00 94.69 72 ALA A N 1
ATOM 494 C CA . ALA A 1 72 ? 4.095 4.431 -0.430 1.00 94.69 72 ALA A CA 1
ATOM 495 C C . ALA A 1 72 ? 5.343 5.164 -0.948 1.00 94.69 72 ALA A C 1
ATOM 497 O O . ALA A 1 72 ? 5.750 4.927 -2.086 1.00 94.69 72 ALA A O 1
ATOM 498 N N . GLU A 1 73 ? 5.988 5.977 -0.109 1.00 93.88 73 GLU A N 1
ATOM 499 C CA . GLU A 1 73 ? 7.239 6.670 -0.440 1.00 93.88 73 GLU A CA 1
ATOM 500 C C . GLU A 1 73 ? 8.380 5.687 -0.724 1.00 93.88 73 GLU A C 1
ATOM 502 O O . GLU A 1 73 ? 9.035 5.779 -1.765 1.00 93.88 73 GLU A O 1
ATOM 507 N N . ILE A 1 74 ? 8.568 4.681 0.138 1.00 93.94 74 ILE A N 1
ATOM 508 C CA . ILE A 1 74 ? 9.578 3.630 -0.054 1.00 93.94 74 ILE A CA 1
ATOM 509 C C . ILE A 1 74 ? 9.338 2.884 -1.368 1.00 93.94 74 ILE A C 1
ATOM 511 O O . ILE A 1 74 ? 10.274 2.646 -2.133 1.00 93.94 74 ILE A O 1
ATOM 515 N N . ARG A 1 75 ? 8.083 2.525 -1.667 1.00 93.94 75 ARG A N 1
ATOM 516 C CA . ARG A 1 75 ? 7.739 1.838 -2.920 1.00 93.94 75 ARG A CA 1
ATOM 517 C C . ARG A 1 75 ? 7.990 2.713 -4.143 1.00 93.94 75 ARG A C 1
ATOM 519 O O . ARG A 1 75 ? 8.485 2.200 -5.143 1.00 93.94 75 ARG A O 1
ATOM 526 N N . ALA A 1 76 ? 7.683 4.006 -4.070 1.00 94.25 76 ALA A N 1
ATOM 527 C CA . ALA A 1 76 ? 7.965 4.945 -5.149 1.00 94.25 76 ALA A CA 1
ATOM 528 C C . ALA A 1 76 ? 9.477 5.086 -5.388 1.00 94.25 76 ALA A C 1
ATOM 530 O O . ALA A 1 76 ? 9.919 5.000 -6.535 1.00 94.25 76 ALA A O 1
ATOM 531 N N . SER A 1 77 ? 10.273 5.210 -4.318 1.00 93.50 77 SER A N 1
ATOM 532 C CA . SER A 1 77 ? 11.738 5.238 -4.411 1.00 93.50 77 SER A CA 1
ATOM 533 C C . SER A 1 77 ? 12.281 3.953 -5.034 1.00 93.50 77 SER A C 1
ATOM 535 O O . SER A 1 77 ? 13.024 4.006 -6.009 1.00 93.50 77 SER A O 1
ATOM 537 N N . ALA A 1 78 ? 11.847 2.788 -4.545 1.00 95.06 78 ALA A N 1
ATOM 538 C CA . ALA A 1 78 ? 12.297 1.499 -5.063 1.00 95.06 78 ALA A CA 1
ATOM 539 C C . ALA A 1 78 ? 11.929 1.302 -6.545 1.00 95.06 78 ALA A C 1
ATOM 541 O O . ALA A 1 78 ? 12.711 0.739 -7.317 1.00 95.06 78 ALA A O 1
ATOM 542 N N . ALA A 1 79 ? 10.756 1.784 -6.971 1.00 93.44 79 ALA A N 1
ATOM 543 C CA . ALA A 1 79 ? 10.350 1.758 -8.373 1.00 93.44 79 ALA A CA 1
ATOM 544 C C . ALA A 1 79 ? 11.231 2.672 -9.244 1.00 93.44 79 ALA A C 1
ATOM 546 O O . ALA A 1 79 ? 11.634 2.265 -10.338 1.00 93.44 79 ALA A O 1
ATOM 547 N N . ALA A 1 80 ? 11.573 3.869 -8.756 1.00 95.19 80 ALA A N 1
ATOM 548 C CA . ALA A 1 80 ? 12.482 4.786 -9.440 1.00 95.19 80 ALA A CA 1
ATOM 549 C C . ALA A 1 80 ? 13.898 4.199 -9.567 1.00 95.19 80 ALA A C 1
ATOM 551 O O . ALA A 1 80 ? 14.472 4.216 -10.659 1.00 95.19 80 ALA A O 1
ATOM 552 N N . ASP A 1 81 ? 14.422 3.600 -8.496 1.00 96.56 81 ASP A N 1
ATOM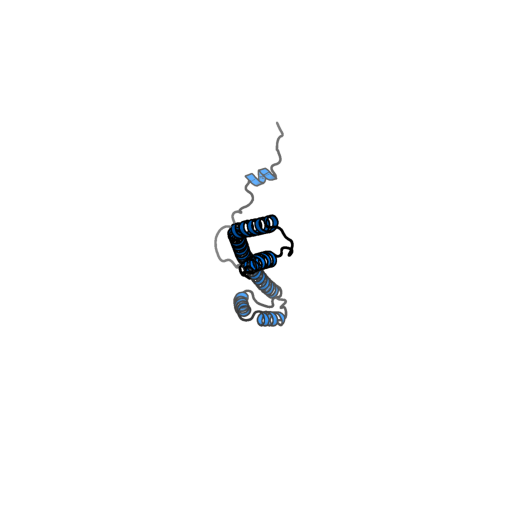 553 C CA . ASP A 1 81 ? 15.730 2.937 -8.488 1.00 96.56 81 ASP A CA 1
ATOM 554 C C . ASP A 1 81 ? 15.767 1.749 -9.451 1.00 96.56 81 ASP A C 1
ATOM 556 O O . ASP A 1 81 ? 16.713 1.592 -10.226 1.00 96.56 81 ASP A O 1
ATOM 560 N N . THR A 1 82 ? 14.701 0.947 -9.471 1.00 96.88 82 THR A N 1
ATOM 561 C CA . THR A 1 82 ? 14.561 -0.180 -10.402 1.00 96.88 82 THR A CA 1
ATOM 562 C C . THR A 1 82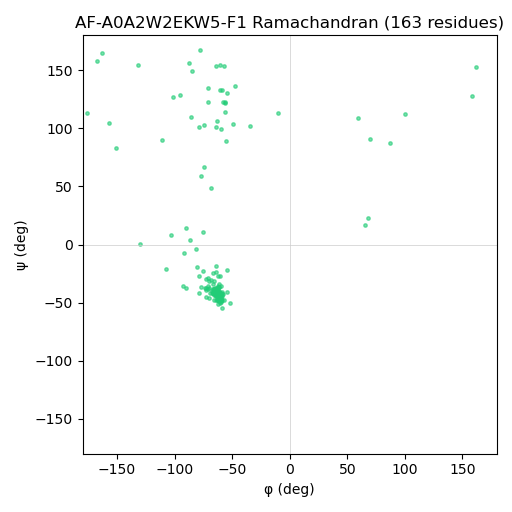 ? 14.553 0.305 -11.851 1.00 96.88 82 THR A C 1
ATOM 564 O O . THR A 1 82 ? 15.314 -0.206 -12.676 1.00 96.88 82 THR A O 1
ATOM 567 N N . LYS A 1 83 ? 13.749 1.332 -12.165 1.00 97.19 83 LYS A N 1
ATOM 568 C CA . LYS A 1 83 ? 13.711 1.952 -13.498 1.00 97.19 83 LYS A CA 1
ATOM 569 C C . LYS A 1 83 ? 15.102 2.449 -13.899 1.00 97.19 83 LYS A C 1
ATOM 571 O O . LYS A 1 83 ? 15.578 2.137 -14.991 1.00 97.19 83 LYS A O 1
ATOM 576 N N . LYS A 1 84 ? 15.783 3.172 -13.006 1.00 97.25 84 LYS A N 1
ATOM 577 C CA . LYS A 1 84 ? 17.139 3.680 -13.239 1.00 97.25 84 LYS A CA 1
ATOM 578 C C . LYS A 1 84 ? 18.124 2.546 -13.526 1.00 97.25 84 LYS A C 1
ATOM 580 O O . LYS A 1 84 ? 18.847 2.622 -14.516 1.00 97.25 84 LYS A O 1
ATOM 585 N N . ALA A 1 85 ? 18.121 1.487 -12.716 1.00 97.25 85 ALA A N 1
ATOM 586 C CA . ALA A 1 85 ? 19.016 0.344 -12.876 1.00 97.25 85 ALA A CA 1
ATOM 587 C C . ALA A 1 85 ? 18.815 -0.379 -14.219 1.00 97.25 85 ALA A C 1
ATOM 589 O O . ALA A 1 85 ? 19.793 -0.740 -14.877 1.00 97.25 85 ALA A O 1
ATOM 590 N N . ILE A 1 86 ? 17.562 -0.546 -14.661 1.00 97.50 86 ILE A N 1
ATOM 591 C CA . ILE A 1 86 ? 17.233 -1.139 -15.967 1.00 97.50 86 ILE A CA 1
ATOM 592 C C . ILE A 1 86 ? 17.855 -0.319 -17.104 1.00 97.50 86 ILE A C 1
ATOM 594 O O . ILE A 1 86 ? 18.514 -0.881 -17.983 1.00 97.50 86 ILE A O 1
ATOM 598 N N . PHE A 1 87 ? 17.685 1.005 -17.080 1.00 97.56 87 PHE A N 1
ATOM 599 C CA . PHE A 1 87 ? 18.195 1.874 -18.140 1.00 97.56 87 PHE A CA 1
ATOM 600 C C . PHE A 1 87 ? 19.711 2.044 -18.112 1.00 97.56 87 PHE A C 1
ATOM 602 O O . PHE A 1 87 ? 20.333 2.045 -19.173 1.00 97.56 87 PHE A O 1
ATOM 609 N N . ASP A 1 88 ? 20.318 2.128 -16.929 1.00 96.06 88 ASP A N 1
ATOM 610 C CA . ASP A 1 88 ? 21.775 2.194 -16.792 1.00 96.06 88 ASP A CA 1
ATOM 611 C C . ASP A 1 88 ? 22.430 0.917 -17.334 1.00 96.06 88 ASP A C 1
ATOM 613 O O . ASP A 1 88 ? 23.406 0.993 -18.082 1.00 96.06 88 ASP A O 1
ATOM 617 N N . LYS A 1 89 ? 21.841 -0.254 -17.052 1.00 95.44 89 LYS A N 1
ATOM 618 C CA . LYS A 1 89 ? 22.285 -1.528 -17.627 1.00 95.44 89 LYS A CA 1
ATOM 619 C C . LYS A 1 89 ? 22.120 -1.556 -19.148 1.00 95.44 89 LYS A C 1
ATOM 621 O O . LYS A 1 89 ? 23.057 -1.914 -19.854 1.00 95.44 89 LYS A O 1
ATOM 626 N N . ALA A 1 90 ? 20.957 -1.156 -19.665 1.00 95.25 90 ALA A N 1
ATOM 627 C CA . ALA A 1 90 ? 20.699 -1.145 -21.106 1.00 95.25 90 ALA A CA 1
ATOM 628 C C . ALA A 1 90 ? 21.649 -0.205 -21.872 1.00 95.25 90 ALA A C 1
ATOM 630 O O . ALA A 1 90 ? 22.074 -0.537 -22.978 1.00 95.25 90 ALA A O 1
ATOM 631 N N . LEU A 1 91 ? 22.009 0.941 -21.284 1.00 95.19 91 LEU A N 1
ATOM 632 C CA . LEU A 1 91 ? 23.010 1.860 -21.832 1.00 95.19 91 LEU A CA 1
ATOM 633 C C . LEU A 1 91 ? 24.422 1.280 -21.763 1.00 95.19 91 LEU A C 1
ATOM 635 O O . LEU A 1 91 ? 25.146 1.335 -22.753 1.00 95.19 91 LEU A O 1
ATOM 639 N N . GLY A 1 92 ? 24.805 0.705 -20.620 1.00 93.25 92 GLY A N 1
ATOM 640 C CA . GLY A 1 92 ? 26.123 0.093 -20.440 1.00 93.25 92 GLY A CA 1
ATOM 641 C C . GLY A 1 92 ? 26.373 -1.078 -21.394 1.00 93.25 92 GLY A C 1
ATOM 642 O O . GLY A 1 92 ? 27.486 -1.258 -21.875 1.00 93.25 92 GLY A O 1
ATOM 643 N N . GLU A 1 93 ? 25.326 -1.834 -21.724 1.00 93.50 93 GLU A N 1
ATOM 644 C CA . GLU A 1 93 ? 25.372 -2.941 -22.688 1.00 93.50 93 GLU A CA 1
ATOM 645 C C . GLU A 1 93 ? 25.155 -2.496 -24.151 1.00 93.50 93 GLU A C 1
ATOM 647 O O . GLU A 1 93 ? 25.056 -3.336 -25.048 1.00 93.50 93 GLU A O 1
ATOM 652 N N . GLY A 1 94 ? 25.031 -1.188 -24.407 1.00 93.81 94 GLY A N 1
ATOM 653 C CA . GLY A 1 94 ? 24.837 -0.635 -25.751 1.00 93.81 94 GLY A CA 1
ATOM 654 C C . GLY A 1 94 ? 23.507 -1.018 -26.411 1.00 93.81 94 GLY A C 1
ATOM 655 O O . GLY A 1 94 ? 23.363 -0.886 -27.625 1.00 93.81 94 GLY A O 1
ATOM 656 N N . ARG A 1 95 ? 22.522 -1.502 -25.641 1.00 94.44 95 ARG A N 1
ATOM 657 C CA . ARG A 1 95 ? 21.197 -1.895 -26.161 1.00 94.44 95 ARG A CA 1
ATOM 658 C C . ARG A 1 95 ? 20.360 -0.690 -26.574 1.00 94.44 95 ARG A C 1
ATOM 660 O O . ARG A 1 95 ? 19.517 -0.789 -27.460 1.00 94.44 95 ARG A O 1
ATOM 667 N N . ILE A 1 96 ? 20.585 0.449 -25.928 1.00 95.25 96 ILE A N 1
ATOM 668 C CA . ILE A 1 96 ? 19.975 1.730 -26.283 1.00 95.25 96 ILE A CA 1
ATOM 669 C C . ILE A 1 96 ? 21.046 2.814 -26.353 1.00 95.25 96 ILE A C 1
ATOM 671 O O . ILE A 1 96 ? 22.078 2.727 -25.693 1.00 95.25 96 ILE A O 1
ATOM 675 N N . LYS A 1 97 ? 20.792 3.865 -27.135 1.00 93.62 97 LYS A N 1
ATOM 676 C CA . LYS A 1 97 ? 21.65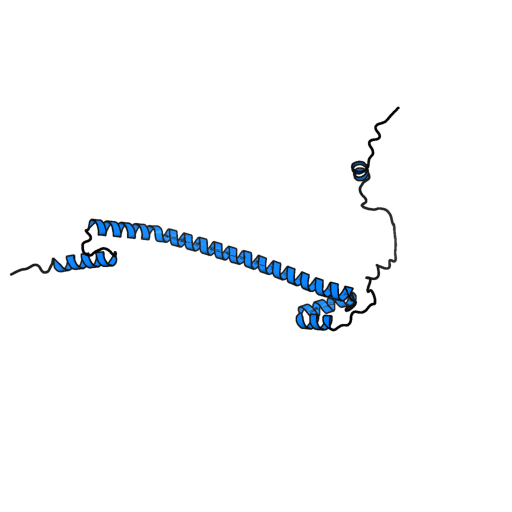1 5.054 -27.177 1.00 93.62 97 LYS A CA 1
ATOM 677 C C . LYS A 1 97 ? 21.263 6.018 -26.060 1.00 93.62 97 LYS A C 1
ATOM 679 O O . LYS A 1 97 ? 20.083 6.155 -25.744 1.00 93.62 97 LYS A O 1
ATOM 684 N N . GLY A 1 98 ? 22.235 6.772 -25.540 1.00 93.81 98 GLY A N 1
ATOM 685 C CA . GLY A 1 98 ? 21.986 7.821 -24.540 1.00 93.81 98 GLY A CA 1
ATOM 686 C C . GLY A 1 98 ? 20.942 8.850 -24.986 1.00 93.81 98 GLY A C 1
ATOM 687 O O . GLY A 1 98 ? 20.058 9.198 -24.209 1.00 93.81 98 GLY A O 1
ATOM 688 N N . ALA A 1 99 ? 20.981 9.258 -26.260 1.00 95.00 99 ALA A N 1
ATOM 689 C CA . ALA A 1 99 ? 20.017 10.196 -26.845 1.00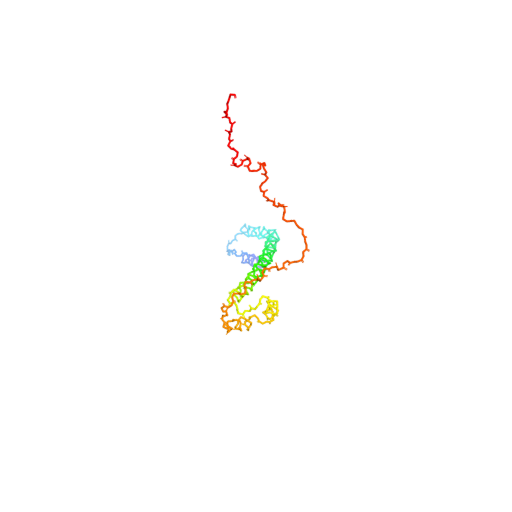 95.00 99 ALA A CA 1
ATOM 690 C C . ALA A 1 99 ? 18.569 9.669 -26.846 1.00 95.00 99 ALA A C 1
ATOM 692 O O . ALA A 1 99 ? 17.628 10.456 -26.772 1.00 95.00 99 ALA A O 1
ATOM 693 N N . ASP A 1 100 ? 18.387 8.346 -26.873 1.00 96.00 100 ASP A N 1
ATOM 694 C CA . ASP A 1 100 ? 17.068 7.713 -26.915 1.00 96.00 100 ASP A CA 1
ATOM 695 C C . ASP A 1 100 ? 16.524 7.393 -25.513 1.00 96.00 100 ASP A C 1
ATOM 697 O O . ASP A 1 100 ? 15.362 6.998 -25.390 1.00 96.00 100 ASP A O 1
ATOM 701 N N . ARG A 1 101 ? 17.328 7.568 -24.447 1.00 95.88 101 ARG A N 1
ATOM 702 C CA . ARG A 1 101 ? 16.978 7.167 -23.071 1.00 95.88 101 ARG A CA 1
ATOM 703 C C . ARG A 1 101 ? 15.616 7.709 -22.649 1.00 95.88 101 ARG A C 1
ATOM 705 O O . ARG A 1 101 ? 14.767 6.936 -22.221 1.00 95.88 101 ARG A O 1
ATOM 712 N N . LYS A 1 102 ? 15.377 9.010 -22.839 1.00 97.31 102 LYS A N 1
ATOM 713 C CA . LYS A 1 102 ? 14.106 9.640 -22.459 1.00 97.31 102 LYS A CA 1
ATOM 714 C C . LYS A 1 102 ? 12.904 9.014 -23.178 1.00 97.31 102 LYS A C 1
ATOM 716 O O . LYS A 1 102 ? 11.888 8.744 -22.550 1.00 97.31 102 LYS A O 1
ATOM 721 N N . SER A 1 103 ? 13.026 8.737 -24.477 1.00 97.88 103 SER A N 1
ATOM 722 C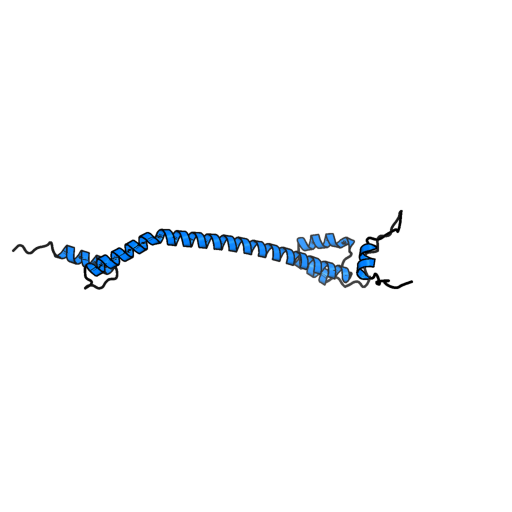 CA . SER A 1 103 ? 11.953 8.103 -25.258 1.00 97.88 103 SER A CA 1
ATOM 723 C C . SER A 1 103 ? 11.625 6.702 -24.733 1.00 97.88 103 SER A C 1
ATOM 725 O O . SER A 1 103 ? 10.460 6.303 -24.696 1.00 97.88 103 SER A O 1
ATOM 727 N N . TRP A 1 104 ? 12.639 5.958 -24.284 1.00 97.75 104 TRP A N 1
ATOM 728 C CA . TRP A 1 104 ? 12.444 4.657 -23.653 1.00 97.75 104 TRP A CA 1
ATOM 729 C C . TRP A 1 104 ? 11.857 4.746 -22.244 1.00 97.75 104 TRP A C 1
ATOM 731 O O . TRP A 1 104 ? 10.982 3.950 -21.914 1.00 97.75 104 TRP A O 1
ATOM 741 N N . GLU A 1 105 ? 12.276 5.719 -21.437 1.00 97.56 105 GLU A N 1
ATOM 742 C CA . GLU A 1 105 ? 11.674 5.988 -20.128 1.00 97.56 105 GLU A CA 1
ATOM 743 C C . GLU A 1 105 ? 10.182 6.328 -20.266 1.00 97.56 105 GLU A C 1
ATOM 745 O O . GLU A 1 105 ? 9.363 5.746 -19.559 1.00 97.56 105 GLU A O 1
ATOM 750 N N . ASP A 1 106 ? 9.816 7.155 -21.251 1.00 98.06 106 ASP A N 1
ATOM 751 C CA . ASP A 1 106 ? 8.421 7.501 -21.557 1.00 98.06 106 ASP A CA 1
ATOM 752 C C . ASP A 1 106 ? 7.612 6.284 -22.077 1.00 98.06 106 ASP A C 1
ATOM 754 O O . ASP A 1 106 ? 6.379 6.256 -22.012 1.00 98.06 106 ASP A O 1
ATOM 758 N N . ARG A 1 107 ? 8.265 5.262 -22.653 1.00 97.69 107 ARG A N 1
ATOM 759 C CA . ARG A 1 107 ? 7.622 3.978 -23.015 1.00 97.69 107 ARG A CA 1
ATOM 760 C C . ARG A 1 107 ? 7.449 3.080 -21.796 1.00 97.69 107 ARG A C 1
ATOM 762 O O . ARG A 1 107 ? 6.377 2.505 -21.634 1.00 97.69 107 ARG A O 1
ATOM 769 N N . TYR A 1 108 ? 8.458 3.020 -20.931 1.00 97.75 108 TYR A N 1
ATOM 770 C CA . TYR A 1 108 ? 8.410 2.264 -19.684 1.00 97.75 108 TYR A CA 1
ATOM 771 C C . TYR A 1 108 ? 7.287 2.760 -18.772 1.00 97.75 108 TYR A C 1
ATOM 773 O O . TYR A 1 108 ? 6.526 1.948 -18.261 1.00 97.75 108 TYR A O 1
ATOM 781 N N . ASP A 1 109 ? 7.110 4.079 -18.653 1.00 96.62 109 ASP A N 1
ATOM 782 C CA . ASP A 1 109 ? 6.036 4.660 -17.834 1.00 96.62 109 ASP A CA 1
ATOM 783 C C . ASP A 1 109 ? 4.629 4.314 -18.352 1.00 96.62 109 ASP A C 1
ATOM 785 O O . ASP A 1 109 ? 3.670 4.306 -17.584 1.00 96.62 109 ASP A O 1
ATOM 789 N N . ARG A 1 110 ? 4.493 3.993 -19.647 1.00 97.94 110 ARG A N 1
ATOM 790 C CA . ARG A 1 110 ? 3.226 3.553 -20.258 1.00 97.94 110 ARG A CA 1
ATOM 791 C C . ARG A 1 110 ? 3.026 2.040 -20.208 1.00 97.94 110 ARG A C 1
ATOM 793 O O . ARG A 1 110 ? 1.895 1.586 -20.073 1.00 97.94 110 ARG A O 1
ATOM 800 N N . ALA A 1 111 ? 4.097 1.270 -20.383 1.00 97.31 111 ALA A N 1
ATOM 801 C CA . ALA A 1 111 ? 4.065 -0.187 -20.457 1.00 97.31 111 ALA A CA 1
ATOM 802 C C . ALA A 1 111 ? 5.394 -0.770 -19.937 1.00 97.31 111 ALA A C 1
ATOM 804 O O . ALA A 1 111 ? 6.286 -1.073 -20.743 1.00 97.31 111 ALA A O 1
ATOM 805 N N . PRO A 1 112 ? 5.558 -0.920 -18.609 1.00 96.62 112 PRO A N 1
ATOM 806 C CA . PRO A 1 112 ? 6.843 -1.287 -18.017 1.00 96.62 112 PRO A CA 1
ATOM 807 C C . PRO A 1 112 ? 7.270 -2.701 -18.418 1.00 96.62 112 PRO A C 1
ATOM 809 O O . PRO A 1 112 ? 8.385 -2.882 -18.898 1.00 96.62 112 PRO A O 1
ATOM 812 N N . GLU A 1 113 ? 6.370 -3.682 -18.320 1.00 97.25 113 GLU A N 1
ATOM 813 C CA . GLU A 1 113 ? 6.657 -5.089 -18.635 1.00 97.25 113 GLU A CA 1
ATOM 814 C C . GLU A 1 113 ? 7.080 -5.276 -20.098 1.00 97.25 113 GLU A C 1
ATOM 816 O O . GLU A 1 113 ? 8.152 -5.812 -20.376 1.00 97.25 113 GLU A O 1
ATOM 821 N N . VAL A 1 114 ? 6.292 -4.730 -21.031 1.00 98.12 114 VAL A N 1
ATOM 822 C CA . VAL A 1 114 ? 6.577 -4.787 -22.474 1.00 98.12 114 VAL A CA 1
ATOM 823 C C . VAL A 1 114 ? 7.895 -4.086 -22.800 1.00 98.12 114 VAL A C 1
ATOM 825 O O . VAL A 1 114 ? 8.684 -4.568 -23.609 1.00 98.12 114 VAL A O 1
ATOM 828 N N . THR A 1 115 ? 8.168 -2.944 -22.166 1.00 97.81 115 THR A N 1
ATOM 829 C CA . THR A 1 115 ? 9.415 -2.211 -22.408 1.00 97.81 115 THR A CA 1
ATOM 830 C C . THR A 1 115 ? 10.626 -2.998 -21.915 1.00 97.81 115 THR A C 1
ATOM 832 O O . THR A 1 115 ? 11.629 -3.064 -22.623 1.00 97.81 115 THR A O 1
ATOM 835 N N . VAL A 1 116 ? 10.536 -3.633 -20.742 1.00 97.62 116 VAL A N 1
ATOM 836 C CA . VAL A 1 116 ? 11.603 -4.495 -20.213 1.00 97.62 116 VAL A CA 1
ATOM 837 C C . VAL A 1 116 ? 11.839 -5.697 -21.122 1.00 97.62 116 VAL A C 1
ATOM 839 O O . VAL A 1 116 ? 12.993 -6.002 -21.413 1.00 97.62 116 VAL A O 1
ATOM 842 N N . GLU A 1 117 ? 10.784 -6.339 -21.623 1.00 97.62 117 GLU A N 1
ATOM 843 C CA . GLU A 1 117 ? 10.895 -7.457 -22.568 1.00 97.62 117 GLU A CA 1
ATOM 844 C C . GLU A 1 117 ? 11.585 -7.034 -23.873 1.00 97.62 117 GLU A C 1
ATOM 846 O O . GLU A 1 117 ? 12.520 -7.692 -24.335 1.00 97.62 117 GLU A O 1
ATOM 851 N N . ILE A 1 118 ? 11.198 -5.885 -24.436 1.00 97.62 118 ILE A N 1
ATOM 852 C CA . ILE A 1 118 ? 11.834 -5.354 -25.644 1.00 97.62 118 ILE A CA 1
ATOM 853 C C . ILE A 1 118 ? 13.315 -5.061 -25.379 1.00 97.62 118 ILE A C 1
ATOM 855 O O . ILE A 1 118 ? 14.163 -5.511 -26.148 1.00 97.62 118 ILE A O 1
ATOM 859 N N . LEU A 1 119 ? 13.652 -4.374 -24.282 1.00 95.94 119 LEU A N 1
ATOM 860 C CA . LEU A 1 119 ? 15.048 -4.119 -23.901 1.00 95.94 119 LEU A CA 1
ATOM 861 C C . LEU A 1 119 ? 15.831 -5.422 -23.690 1.00 95.94 119 LEU A C 1
ATOM 863 O O . LEU A 1 119 ? 17.011 -5.495 -24.039 1.00 95.94 119 LEU A O 1
ATOM 867 N N . ALA A 1 120 ? 15.189 -6.460 -23.151 1.00 95.81 120 ALA A N 1
ATOM 868 C CA . ALA A 1 120 ? 15.783 -7.779 -22.980 1.00 95.81 120 ALA A CA 1
ATOM 869 C C . ALA A 1 120 ? 16.104 -8.451 -24.328 1.00 95.81 120 ALA A C 1
ATOM 871 O O . ALA A 1 120 ? 17.152 -9.088 -24.441 1.00 95.81 120 ALA A O 1
ATOM 872 N N . SER A 1 121 ? 15.238 -8.269 -25.333 1.00 96.69 121 SER A N 1
ATOM 873 C CA . SER A 1 121 ? 15.360 -8.859 -26.676 1.00 96.69 121 SER A CA 1
ATOM 874 C C . SER A 1 121 ? 16.412 -8.197 -27.574 1.00 96.69 121 SER A C 1
ATOM 876 O O . SER A 1 121 ? 16.903 -8.823 -28.514 1.00 96.69 121 SER A O 1
ATOM 878 N N . ILE A 1 122 ? 16.775 -6.938 -27.302 1.00 94.88 122 ILE A N 1
ATOM 879 C CA . ILE A 1 122 ? 17.791 -6.226 -28.081 1.00 94.88 122 ILE A CA 1
ATOM 880 C C . ILE A 1 122 ? 19.166 -6.822 -27.766 1.00 94.88 122 ILE A C 1
ATOM 882 O O . ILE A 1 122 ? 19.605 -6.831 -26.614 1.00 94.88 122 ILE A O 1
ATOM 886 N N . ALA A 1 123 ? 19.856 -7.299 -28.804 1.00 92.56 123 ALA A N 1
ATOM 887 C CA . ALA A 1 123 ? 21.211 -7.816 -28.674 1.00 92.56 123 ALA A CA 1
ATOM 888 C C . ALA A 1 123 ? 22.153 -6.726 -28.118 1.00 92.56 123 ALA A C 1
ATOM 890 O O . ALA A 1 123 ? 22.129 -5.600 -28.628 1.00 92.56 123 ALA A O 1
ATOM 891 N N . PRO A 1 124 ? 22.998 -7.039 -27.115 1.00 92.44 124 PRO A N 1
ATOM 892 C CA . PRO A 1 124 ? 24.044 -6.128 -26.667 1.00 92.44 124 PRO A CA 1
ATOM 893 C C . PRO A 1 124 ? 24.920 -5.712 -27.848 1.00 92.44 124 PRO A C 1
ATOM 895 O O . PRO A 1 124 ? 25.373 -6.567 -28.614 1.00 92.44 124 PRO A O 1
ATOM 898 N N . GLN A 1 125 ? 25.161 -4.413 -28.010 1.00 84.06 125 GLN A N 1
ATOM 899 C CA . GLN A 1 125 ? 26.073 -3.925 -29.040 1.00 84.06 125 GLN A CA 1
ATOM 900 C C . GLN A 1 125 ? 27.414 -3.584 -28.405 1.00 84.06 125 GLN A C 1
ATOM 902 O O . GLN A 1 125 ? 27.497 -2.819 -27.452 1.00 84.06 125 GLN A O 1
ATOM 907 N N . THR A 1 126 ? 28.491 -4.138 -28.958 1.00 62.81 126 THR A N 1
ATOM 908 C CA . THR A 1 126 ? 29.865 -3.985 -28.453 1.00 62.81 126 THR A CA 1
ATOM 909 C C . THR A 1 126 ? 30.490 -2.624 -28.754 1.00 62.81 126 THR A C 1
ATOM 911 O O . THR A 1 126 ? 31.694 -2.458 -28.582 1.00 62.81 126 THR A O 1
ATOM 914 N N . HIS A 1 127 ? 29.721 -1.645 -29.232 1.00 55.84 127 HIS A N 1
ATOM 915 C CA . HIS A 1 127 ? 30.237 -0.298 -29.421 1.00 55.84 127 HIS A CA 1
ATOM 916 C C . HIS A 1 127 ? 30.105 0.448 -28.097 1.00 55.84 127 HIS A C 1
ATOM 918 O O . HIS A 1 127 ? 28.979 0.749 -27.700 1.00 55.84 127 HIS A O 1
ATOM 924 N N . PRO A 1 128 ? 31.213 0.745 -27.396 1.00 54.44 128 PRO A N 1
ATOM 925 C CA . PRO A 1 128 ? 31.134 1.507 -26.168 1.00 54.44 128 PRO A CA 1
ATOM 926 C C . PRO A 1 128 ? 30.583 2.888 -26.517 1.00 54.44 128 PRO A C 1
ATOM 928 O O . PRO A 1 128 ? 31.276 3.724 -27.095 1.00 54.44 128 PRO A O 1
ATOM 931 N N . THR A 1 129 ? 29.326 3.146 -26.161 1.00 58.03 129 THR A N 1
ATOM 932 C CA . THR A 1 129 ? 28.806 4.508 -26.072 1.00 58.03 129 THR A CA 1
ATOM 933 C C . THR A 1 129 ? 29.393 5.127 -24.814 1.00 58.03 129 THR A C 1
ATOM 935 O O . THR A 1 129 ? 28.688 5.392 -23.843 1.00 58.03 129 THR A O 1
ATOM 938 N N . VAL A 1 130 ? 30.714 5.328 -24.808 1.00 57.72 130 VAL A N 1
ATOM 939 C CA . VAL A 1 130 ? 31.295 6.348 -23.945 1.00 57.72 130 VAL A CA 1
ATOM 940 C C . VAL A 1 130 ? 30.571 7.622 -24.344 1.00 57.72 130 VAL A C 1
ATOM 942 O O . VAL A 1 130 ? 30.529 7.963 -25.529 1.00 57.72 130 VAL A O 1
ATOM 945 N N . LEU A 1 131 ? 29.928 8.264 -23.372 1.00 54.97 131 LEU A N 1
ATOM 946 C CA . LEU A 1 131 ? 29.401 9.609 -23.519 1.00 54.97 131 LEU A CA 1
ATOM 947 C C . LEU A 1 131 ? 30.556 10.437 -24.093 1.00 54.97 131 LEU A C 1
ATOM 949 O O . LEU A 1 131 ? 31.543 10.658 -23.392 1.00 54.97 131 LEU A O 1
ATOM 953 N N . ALA A 1 132 ? 30.511 10.753 -25.391 1.00 49.38 132 ALA A N 1
ATOM 954 C CA . ALA A 1 132 ? 31.581 11.494 -26.032 1.00 49.38 132 ALA A CA 1
ATOM 955 C C . ALA A 1 132 ? 31.731 12.784 -25.235 1.00 49.38 132 ALA A C 1
ATOM 957 O O . ALA A 1 132 ? 30.782 13.567 -25.133 1.00 49.38 132 ALA A O 1
ATOM 958 N N . GLY A 1 133 ? 32.887 12.916 -24.583 1.00 46.19 133 GLY A N 1
ATOM 959 C CA . GLY A 1 133 ? 33.229 14.080 -23.797 1.00 46.19 133 GLY A CA 1
ATOM 960 C C . GLY A 1 133 ? 32.917 15.327 -24.606 1.00 46.19 133 GLY A C 1
ATOM 961 O O . GLY A 1 133 ? 33.165 15.382 -25.810 1.00 46.19 133 GLY A O 1
ATOM 962 N N . HIS A 1 134 ? 32.315 16.280 -23.912 1.00 45.41 134 HIS A N 1
ATOM 963 C CA . HIS A 1 134 ? 32.080 17.646 -24.334 1.00 45.41 134 HIS A CA 1
ATOM 964 C C . HIS A 1 134 ? 33.245 18.147 -25.209 1.00 45.41 134 HIS A C 1
ATOM 966 O O . HIS A 1 134 ? 34.327 18.446 -24.705 1.00 45.41 134 HIS A O 1
ATOM 972 N N . ALA A 1 135 ? 33.047 18.175 -26.529 1.00 41.94 135 ALA A N 1
ATOM 973 C CA . ALA A 1 135 ? 33.983 18.808 -27.443 1.00 41.94 135 ALA A CA 1
ATOM 974 C C . ALA A 1 135 ? 33.798 20.316 -27.281 1.00 41.94 135 ALA A C 1
ATOM 976 O O . ALA A 1 135 ? 32.796 20.882 -27.719 1.00 41.94 135 ALA A O 1
ATOM 977 N N . GLY A 1 136 ? 34.739 20.920 -26.560 1.00 47.53 136 GLY A N 1
ATOM 978 C CA . GLY A 1 136 ? 34.822 22.355 -26.373 1.00 47.53 136 GLY A CA 1
ATOM 979 C C . GLY A 1 136 ? 35.003 23.116 -27.685 1.00 47.53 136 GLY A C 1
ATOM 980 O O . GLY A 1 136 ? 35.506 22.588 -28.675 1.00 47.53 136 GLY A O 1
ATOM 981 N N . ASN A 1 137 ? 34.560 24.367 -27.630 1.00 40.47 137 ASN A N 1
ATOM 982 C CA . ASN A 1 137 ? 34.950 25.529 -28.429 1.00 40.47 137 ASN A CA 1
ATOM 983 C C . ASN A 1 137 ? 34.149 26.689 -27.819 1.00 40.47 137 ASN A C 1
ATOM 985 O O . ASN A 1 137 ? 32.926 26.653 -27.907 1.00 40.47 137 ASN A O 1
ATOM 989 N N . GLY A 1 138 ? 34.645 27.732 -27.168 1.00 40.38 138 GLY A N 1
ATOM 990 C CA . GLY A 1 138 ? 35.914 28.297 -26.680 1.00 40.38 138 GLY A CA 1
ATOM 991 C C . GLY A 1 138 ? 35.427 29.425 -25.728 1.00 40.38 138 GLY A C 1
ATOM 992 O O . GLY A 1 138 ? 34.260 29.807 -25.790 1.00 40.38 138 GLY A O 1
ATOM 993 N N . ASP A 1 139 ? 36.118 29.970 -24.743 1.00 41.44 139 ASP A N 1
ATOM 994 C CA . ASP A 1 139 ? 37.523 30.226 -24.489 1.00 41.44 139 ASP A CA 1
ATOM 995 C C . ASP A 1 139 ? 37.675 30.500 -22.977 1.00 41.44 139 ASP A C 1
ATOM 997 O O . ASP A 1 139 ? 36.702 30.854 -22.307 1.00 41.44 139 ASP A O 1
ATOM 1001 N N . ALA A 1 140 ? 38.928 30.444 -22.523 1.00 40.09 140 ALA A N 1
ATOM 1002 C CA . ALA A 1 140 ? 39.498 31.017 -21.298 1.00 40.09 140 ALA A CA 1
ATOM 1003 C C . ALA A 1 140 ? 39.699 30.089 -20.079 1.00 40.09 140 ALA A C 1
ATOM 1005 O O . ALA A 1 140 ? 38.774 29.664 -19.394 1.00 40.09 140 ALA A O 1
ATOM 1006 N N . ASP A 1 141 ? 40.995 29.899 -19.818 1.00 42.06 141 ASP A N 1
ATOM 1007 C CA . ASP A 1 141 ? 41.663 29.739 -18.529 1.00 42.06 141 ASP A CA 1
ATOM 1008 C C . ASP A 1 141 ? 41.440 28.466 -17.710 1.00 42.06 141 ASP A C 1
ATOM 1010 O O . ASP A 1 141 ? 40.670 28.375 -16.757 1.00 42.06 141 ASP A O 1
ATOM 1014 N N . PHE A 1 142 ? 42.330 27.515 -17.986 1.00 48.00 142 PHE A N 1
ATOM 1015 C CA . PHE A 1 142 ? 42.909 26.683 -16.943 1.00 48.00 142 PHE A CA 1
ATOM 1016 C C . PHE A 1 142 ? 43.648 27.559 -15.915 1.00 48.00 142 PHE A C 1
ATOM 1018 O O . PHE A 1 142 ? 44.804 27.913 -16.133 1.00 48.00 142 PHE A O 1
ATOM 1025 N N . ALA A 1 143 ? 43.015 27.853 -14.777 1.00 45.22 143 ALA A N 1
ATOM 1026 C CA . ALA A 1 143 ? 43.711 28.231 -13.546 1.00 45.22 143 ALA A CA 1
ATOM 1027 C C . ALA A 1 143 ? 42.845 27.953 -12.298 1.00 45.22 143 ALA A C 1
ATOM 1029 O O . ALA A 1 143 ? 41.933 28.710 -11.998 1.00 45.22 143 ALA A O 1
ATOM 1030 N N . HIS A 1 144 ? 43.205 26.877 -11.582 1.00 41.75 144 HIS A N 1
ATOM 1031 C CA . HIS A 1 144 ? 42.951 26.578 -10.157 1.00 41.75 144 HIS A CA 1
ATOM 1032 C C . HIS A 1 144 ? 41.472 26.516 -9.708 1.00 41.75 144 HIS A C 1
ATOM 1034 O O . HIS A 1 144 ? 40.774 27.511 -9.643 1.00 4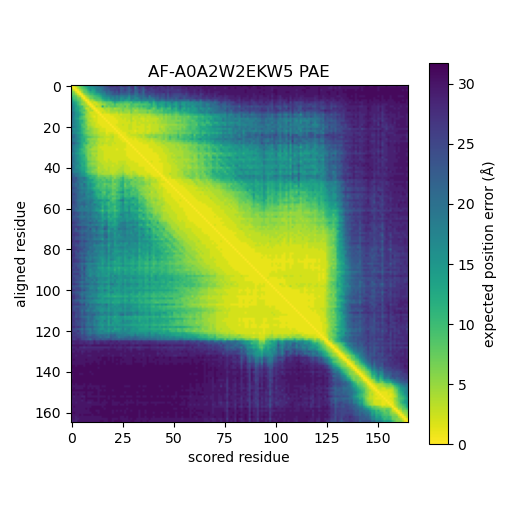1.75 144 HIS A O 1
ATOM 1040 N N . GLY A 1 145 ? 40.892 25.361 -9.383 1.00 42.53 145 GLY A N 1
ATOM 1041 C CA . GLY A 1 145 ? 41.404 24.393 -8.421 1.00 42.53 145 GLY A CA 1
ATOM 1042 C C . GLY A 1 145 ? 40.915 24.771 -7.022 1.00 42.53 145 GLY A C 1
ATOM 1043 O O . GLY A 1 145 ? 41.660 25.416 -6.295 1.00 42.53 145 GLY A O 1
ATOM 1044 N N . ASP A 1 146 ? 39.726 24.293 -6.628 1.00 52.12 146 ASP A N 1
ATOM 1045 C CA . ASP A 1 146 ? 39.319 24.111 -5.216 1.00 52.12 146 ASP A CA 1
ATOM 1046 C C . ASP A 1 146 ? 40.162 22.981 -4.581 1.00 52.12 146 ASP A C 1
ATOM 1048 O O . ASP A 1 146 ? 39.673 22.006 -4.007 1.00 52.12 146 ASP A O 1
ATOM 1052 N N . GLY A 1 147 ? 41.478 23.066 -4.774 1.00 53.19 147 GLY A N 1
ATOM 1053 C CA . GLY A 1 147 ? 42.448 22.285 -4.042 1.00 53.19 147 GLY A CA 1
ATOM 1054 C C . GLY A 1 147 ? 42.485 22.818 -2.620 1.00 53.19 147 GLY A C 1
ATOM 1055 O O . GLY A 1 147 ? 42.493 24.029 -2.417 1.00 53.19 147 GLY A O 1
ATOM 1056 N N . ILE A 1 148 ? 42.477 21.882 -1.670 1.00 56.84 148 ILE A N 1
ATOM 1057 C CA . ILE A 1 148 ? 42.978 22.003 -0.294 1.00 56.84 148 ILE A CA 1
ATOM 1058 C C . ILE A 1 148 ? 43.775 23.301 -0.133 1.00 56.84 148 ILE A C 1
ATOM 1060 O O . ILE A 1 148 ? 44.821 23.454 -0.766 1.00 56.84 148 ILE A O 1
ATOM 1064 N N . SER A 1 149 ? 43.263 24.238 0.667 1.00 68.50 149 SER A N 1
ATOM 1065 C CA . SER A 1 149 ? 43.933 25.524 0.846 1.00 68.50 149 SER A CA 1
ATOM 1066 C C . SER A 1 149 ? 45.361 25.300 1.361 1.00 68.50 149 SER A C 1
ATOM 1068 O O . SER A 1 149 ? 45.620 24.321 2.060 1.00 68.50 149 SER A O 1
ATOM 1070 N N . ASP A 1 150 ? 46.296 26.216 1.097 1.00 60.94 150 ASP A N 1
ATOM 1071 C CA . ASP A 1 150 ? 47.650 26.155 1.687 1.00 60.94 150 ASP A CA 1
ATOM 1072 C C . ASP A 1 150 ? 47.614 26.068 3.226 1.00 60.94 150 ASP A C 1
ATOM 1074 O O . ASP A 1 150 ? 48.557 25.596 3.863 1.00 60.94 150 ASP A O 1
ATOM 1078 N N . THR A 1 151 ? 46.503 26.493 3.836 1.00 66.31 151 THR A N 1
ATOM 1079 C CA . THR A 1 151 ? 46.246 26.338 5.271 1.00 66.31 151 THR A CA 1
ATOM 1080 C C . THR A 1 151 ? 45.943 24.880 5.623 1.00 66.31 151 THR A C 1
ATOM 1082 O O . THR A 1 151 ? 46.526 24.345 6.564 1.00 66.31 151 THR A O 1
ATOM 1085 N N . ASP A 1 152 ? 45.105 24.208 4.834 1.00 68.06 152 ASP A N 1
ATOM 1086 C CA . ASP A 1 152 ? 44.758 22.795 5.007 1.00 68.06 152 ASP A CA 1
ATOM 1087 C C . ASP A 1 152 ? 45.938 21.872 4.656 1.00 68.06 152 ASP A C 1
ATOM 1089 O O . ASP A 1 152 ? 46.173 20.875 5.336 1.00 68.06 152 ASP A O 1
ATOM 1093 N N . TYR A 1 153 ? 46.744 22.224 3.649 1.00 69.19 153 TYR A N 1
ATOM 1094 C CA . TYR A 1 153 ? 47.936 21.455 3.288 1.00 69.19 153 TYR A CA 1
ATOM 1095 C C . TYR A 1 153 ? 49.024 21.561 4.367 1.00 69.19 153 TYR A C 1
ATOM 1097 O O . TYR A 1 153 ? 49.606 20.546 4.751 1.00 69.19 153 TYR A O 1
ATOM 1105 N N . ASN A 1 154 ? 49.258 22.754 4.929 1.00 71.88 154 ASN A N 1
ATOM 1106 C CA . ASN A 1 154 ? 50.190 22.926 6.050 1.00 71.88 154 ASN A CA 1
ATOM 1107 C C . ASN A 1 154 ? 49.683 22.282 7.349 1.00 71.88 154 ASN A C 1
ATOM 1109 O O . ASN A 1 154 ? 50.496 21.803 8.135 1.00 71.88 154 ASN A O 1
ATOM 1113 N N . ALA A 1 155 ? 48.367 22.212 7.566 1.00 69.12 155 ALA A N 1
ATOM 1114 C CA . ALA A 1 155 ? 47.788 21.520 8.718 1.00 69.12 155 ALA A CA 1
ATOM 1115 C C . ALA A 1 155 ? 47.925 19.988 8.635 1.00 69.12 155 ALA A C 1
ATOM 1117 O O . ALA A 1 155 ? 48.041 19.328 9.667 1.00 69.12 155 ALA A O 1
ATOM 1118 N N . ILE A 1 156 ? 47.910 19.419 7.422 1.00 71.06 156 ILE A N 1
ATOM 1119 C CA . ILE A 1 156 ? 47.973 17.965 7.201 1.00 71.06 156 ILE A CA 1
ATOM 1120 C C . ILE A 1 156 ? 49.420 17.476 6.996 1.00 71.06 156 ILE A C 1
ATOM 1122 O O . ILE A 1 156 ? 49.760 16.379 7.440 1.00 71.06 156 ILE A O 1
ATOM 1126 N N . PHE A 1 157 ? 50.278 18.269 6.343 1.00 73.81 157 PHE A N 1
ATOM 1127 C CA . PHE A 1 157 ? 51.612 17.840 5.891 1.00 73.81 157 PHE A CA 1
ATOM 1128 C C . PHE A 1 157 ? 52.764 18.776 6.286 1.00 73.81 157 PHE A C 1
ATOM 1130 O O . PHE A 1 157 ? 53.914 18.498 5.938 1.00 73.81 157 PHE A O 1
ATOM 1137 N N . GLY A 1 158 ? 52.493 19.871 7.002 1.00 57.25 158 GLY A N 1
ATOM 1138 C CA . GLY A 1 158 ? 53.521 20.778 7.503 1.00 57.25 158 GLY A CA 1
ATOM 1139 C C . GLY A 1 158 ? 54.423 20.075 8.513 1.00 57.25 158 GLY A C 1
ATOM 1140 O O . GLY A 1 158 ? 54.069 19.899 9.674 1.00 57.25 158 GLY A O 1
ATOM 1141 N N . ILE A 1 159 ? 55.604 19.665 8.055 1.00 52.06 159 ILE A N 1
ATOM 1142 C CA . ILE A 1 159 ? 56.705 19.216 8.902 1.00 52.06 159 ILE A CA 1
ATOM 1143 C C . ILE A 1 159 ? 57.043 20.362 9.858 1.00 52.06 159 ILE A C 1
ATOM 1145 O O . ILE A 1 159 ? 57.387 21.458 9.413 1.00 52.06 159 ILE A O 1
ATOM 1149 N N . ASP A 1 160 ? 56.971 20.092 11.162 1.00 59.62 160 ASP A N 1
ATOM 1150 C CA . ASP A 1 160 ? 57.525 20.935 12.219 1.00 59.62 160 ASP A CA 1
ATOM 1151 C C . ASP A 1 160 ? 59.020 21.176 11.950 1.00 59.62 160 ASP A C 1
ATOM 1153 O O . ASP A 1 160 ? 59.893 20.462 12.445 1.00 59.62 160 ASP A O 1
ATOM 1157 N N . ALA A 1 161 ? 59.348 22.221 11.192 1.00 50.69 161 ALA A N 1
ATOM 1158 C CA . ALA A 1 161 ? 60.702 22.750 11.106 1.00 50.69 161 ALA A CA 1
ATOM 1159 C C . ALA A 1 161 ? 61.004 23.584 12.364 1.00 50.69 161 ALA A C 1
ATOM 1161 O O . ALA A 1 161 ? 61.330 24.768 12.312 1.00 50.69 161 ALA A O 1
ATOM 1162 N N . LYS A 1 162 ? 60.903 22.944 13.536 1.00 60.97 162 LYS A N 1
ATOM 1163 C CA . LYS A 1 162 ? 61.730 23.299 14.688 1.00 60.97 162 LYS A CA 1
ATOM 1164 C C . LYS A 1 162 ? 63.101 22.685 14.460 1.00 60.97 162 LYS A C 1
ATOM 1166 O O . LYS A 1 162 ? 63.264 21.490 14.670 1.00 60.97 162 LYS A O 1
ATOM 1171 N N . THR A 1 163 ? 64.056 23.501 14.026 1.00 46.94 163 THR A N 1
ATOM 1172 C CA . THR A 1 163 ? 65.529 23.388 14.156 1.00 46.94 163 THR A CA 1
ATOM 1173 C C . THR A 1 163 ? 66.108 24.260 13.039 1.00 46.94 163 THR A C 1
ATOM 1175 O O . THR A 1 163 ? 65.698 24.133 11.899 1.00 46.94 163 THR A O 1
ATOM 1178 N N . GLY A 1 164 ? 67.016 25.201 13.235 1.00 43.94 164 GLY A N 1
ATOM 1179 C CA . GLY A 1 164 ? 67.834 25.597 14.366 1.00 43.94 164 GLY A CA 1
ATOM 1180 C C . GLY A 1 164 ? 68.994 26.436 13.807 1.00 43.94 164 GLY A C 1
ATOM 1181 O O . GLY A 1 164 ? 69.405 26.197 12.674 1.00 43.94 164 GLY A O 1
ATOM 1182 N N . ALA A 1 165 ? 69.507 27.336 14.652 1.00 39.56 165 ALA A N 1
ATOM 1183 C CA . ALA A 1 165 ? 70.662 28.231 14.477 1.00 39.56 165 ALA A CA 1
ATOM 1184 C C . ALA A 1 165 ? 70.442 29.504 13.642 1.00 39.56 165 ALA A C 1
ATOM 1186 O O . ALA A 1 165 ? 70.325 29.424 12.402 1.00 39.56 165 ALA A O 1
#

Secondary structure (DSSP, 8-state):
----SSHHHHHHHHHHHHHHTT--TT--HHHHHHHHHHHHHHHHHHHHHHHHHHHHHHHHHHHHHHHHHHHHHHHHHHHHHHHHHHHHHHHHTTSS-GGGHHHHHHHHTT-HHHHHHHHHHSPPP-S----------------------HHHHHHHH--------

Sequence (165 aa):
PNTEKGEDTLSTLNADVRAQLGLAEDADDAAVLAALAGLKTQAEAAPAKVAAAAAASDEMKAEIGRLSGELAEIRASAAADTKKAIFDKALGEGRIKGADRKSWEDRYDRAPEVTVEILASIAPQTHPTVLAGHAGNGDADFAHGDGISDTDYNAIFGIDAKTGA

Nearest PDB structures (foldseek):
  5h77-assembly1_B  TM=5.927E-01  e=3.618E+00  Homo sapiens
  8cpl-assembly1_C  TM=4.970E-01  e=2.857E+00  Escherichia coli
  5h77-assembly2_C  TM=5.667E-01  e=3.618E+00  Homo sapiens
  5xby-assembly2_C  TM=5.067E-01  e=4.859E+00  Homo sapiens

Organism: NCBI:txid1655439

Mean predicted aligned error: 16.74 Å

Radius of gyration: 42.57 Å; Cα contacts (8 Å, |Δi|>4): 53; chains: 1; bounding box: 131×49×85 Å

pLDDT: mean 80.81, std 19.24, range [39.56, 98.12]